Protein AF-A0AAD5F4C4-F1 (afdb_monomer_lite)

Organism: Prunus dulcis (NCBI:txid3755)

Radius of gyration: 18.32 Å; chains: 1; bounding box: 40×28×48 Å

Sequence (90 aa):
MESDSKVLIDNIKGNVCTKAWTILPLLDEIRRLSAGFSYVEWRWIPRGANRAAHVTAEIGLRAVCPQGWANQPPPSLVRVLASDGLPSPP

Structure (mmCIF, N/CA/C/O backbone):
data_AF-A0AAD5F4C4-F1
#
_entry.id   AF-A0AAD5F4C4-F1
#
loop_
_atom_site.group_PDB
_atom_site.id
_atom_site.type_symbol
_atom_site.label_atom_id
_atom_site.label_alt_id
_atom_site.label_comp_id
_atom_site.label_asym_id
_atom_site.label_entity_id
_atom_site.label_seq_id
_atom_site.pdbx_PDB_ins_code
_atom_site.Cartn_x
_atom_site.Cartn_y
_atom_site.Cartn_z
_atom_site.occupancy
_atom_site.B_iso_or_equiv
_atom_site.auth_seq_id
_atom_site.auth_comp_id
_atom_site.auth_asym_id
_atom_site.auth_atom_id
_atom_site.pdbx_PDB_model_num
ATOM 1 N N . MET A 1 1 ? -10.063 -2.724 2.421 1.00 92.00 1 MET A N 1
ATOM 2 C CA . MET A 1 1 ? -8.650 -2.600 2.012 1.00 92.00 1 MET A CA 1
ATOM 3 C C . MET A 1 1 ? -7.784 -3.154 3.124 1.00 92.00 1 MET A C 1
ATOM 5 O O . MET A 1 1 ? -8.009 -2.829 4.288 1.00 92.00 1 MET A O 1
ATOM 9 N N . GLU A 1 2 ? -6.856 -4.035 2.768 1.00 96.12 2 GLU A N 1
ATOM 10 C CA . GLU A 1 2 ? -6.005 -4.759 3.710 1.00 96.12 2 GLU A CA 1
ATOM 11 C C . GLU A 1 2 ? -4.539 -4.371 3.490 1.00 96.12 2 GLU A C 1
ATOM 13 O O . GLU A 1 2 ? -4.114 -4.157 2.355 1.00 96.12 2 GLU A O 1
ATOM 18 N N . SER A 1 3 ? -3.766 -4.246 4.569 1.00 94.94 3 SER A N 1
ATOM 19 C CA . SER A 1 3 ? -2.334 -3.936 4.501 1.00 94.94 3 SER A CA 1
ATOM 20 C C . SER A 1 3 ? -1.587 -4.519 5.697 1.00 94.94 3 SER A C 1
ATOM 22 O O . SER A 1 3 ? -2.120 -4.538 6.805 1.00 94.94 3 SER A O 1
ATOM 24 N N . ASP A 1 4 ? -0.331 -4.935 5.509 1.00 96.31 4 ASP A N 1
ATOM 25 C CA . ASP A 1 4 ? 0.557 -5.309 6.619 1.00 96.31 4 ASP A CA 1
ATOM 26 C C . ASP A 1 4 ? 1.303 -4.116 7.244 1.00 96.31 4 ASP A C 1
ATOM 28 O O . ASP A 1 4 ? 1.978 -4.270 8.266 1.00 96.31 4 ASP A O 1
ATOM 32 N N . SER A 1 5 ? 1.142 -2.902 6.699 1.00 93.06 5 SER A N 1
ATOM 33 C CA . SER A 1 5 ? 1.752 -1.685 7.246 1.00 93.06 5 SER A CA 1
ATOM 34 C C . SER A 1 5 ? 0.904 -1.090 8.368 1.00 93.06 5 SER A C 1
ATOM 36 O O . SER A 1 5 ? -0.099 -0.412 8.136 1.00 93.06 5 SER A O 1
ATOM 38 N N . LYS A 1 6 ? 1.338 -1.307 9.613 1.00 91.19 6 LYS A N 1
ATOM 39 C CA . LYS A 1 6 ? 0.675 -0.738 10.793 1.00 91.19 6 LYS A CA 1
ATOM 40 C C . LYS A 1 6 ? 0.723 0.795 10.791 1.00 91.19 6 LYS A C 1
ATOM 42 O O . LYS A 1 6 ? -0.285 1.431 11.069 1.00 91.19 6 LYS A O 1
ATOM 47 N N . VAL A 1 7 ? 1.853 1.374 10.368 1.00 90.81 7 VAL A N 1
ATOM 48 C CA . VAL A 1 7 ? 2.022 2.831 10.223 1.00 90.81 7 VAL A CA 1
ATOM 49 C C . VAL A 1 7 ? 0.962 3.408 9.286 1.00 90.81 7 VAL A C 1
ATOM 51 O O . VAL A 1 7 ? 0.329 4.401 9.628 1.00 90.81 7 VAL A O 1
ATOM 54 N N . LEU A 1 8 ? 0.728 2.775 8.132 1.00 91.69 8 LEU A N 1
ATOM 55 C CA . LEU A 1 8 ? -0.284 3.231 7.179 1.00 91.69 8 LEU A CA 1
ATOM 56 C C . LEU A 1 8 ? -1.695 3.158 7.779 1.00 91.69 8 LEU A C 1
ATOM 58 O O . LEU A 1 8 ? -2.425 4.145 7.749 1.00 91.69 8 LEU A O 1
ATOM 62 N N . ILE A 1 9 ? -2.071 2.002 8.334 1.00 92.81 9 ILE A N 1
ATOM 63 C CA . ILE A 1 9 ? -3.425 1.773 8.856 1.00 92.81 9 ILE A CA 1
ATOM 64 C C . ILE A 1 9 ? -3.741 2.698 10.037 1.00 92.81 9 ILE A C 1
ATOM 66 O O . ILE A 1 9 ? -4.834 3.266 10.079 1.00 92.81 9 ILE A O 1
ATOM 70 N N . ASP A 1 10 ? -2.798 2.889 10.961 1.00 90.69 10 ASP A N 1
ATOM 71 C CA . ASP A 1 10 ? -2.990 3.755 12.129 1.00 90.69 10 ASP A CA 1
ATOM 72 C C . ASP A 1 10 ? -3.150 5.231 11.701 1.00 90.69 10 ASP A C 1
ATOM 74 O O . ASP A 1 10 ? -4.069 5.911 12.166 1.00 90.69 10 ASP A O 1
ATOM 78 N N . ASN A 1 11 ? -2.354 5.700 10.725 1.00 90.25 11 ASN A N 1
ATOM 79 C CA . ASN A 1 11 ? -2.460 7.065 10.187 1.00 90.25 11 ASN A CA 1
ATOM 80 C C . ASN A 1 11 ? -3.762 7.301 9.397 1.00 90.25 11 ASN A C 1
ATOM 82 O O . ASN A 1 11 ? -4.348 8.381 9.488 1.00 90.25 11 ASN A O 1
ATOM 86 N N . ILE A 1 12 ? -4.257 6.304 8.653 1.00 90.12 12 ILE A N 1
ATOM 87 C CA . ILE A 1 12 ? -5.549 6.402 7.952 1.00 90.12 12 ILE A CA 1
ATOM 88 C C . ILE A 1 12 ? -6.709 6.498 8.949 1.00 90.12 12 ILE A C 1
ATOM 90 O O . ILE A 1 12 ? -7.624 7.295 8.749 1.00 90.12 12 ILE A O 1
ATOM 94 N N . LYS A 1 13 ? -6.669 5.721 10.039 1.00 88.56 13 LYS A N 1
ATOM 95 C CA . LYS A 1 13 ? -7.722 5.704 11.069 1.00 88.56 13 LYS A CA 1
ATOM 96 C C . LYS A 1 13 ? -7.706 6.920 12.001 1.00 88.56 13 LYS A C 1
ATOM 98 O O . LYS A 1 13 ? -8.530 6.990 12.906 1.00 88.56 13 LYS A O 1
ATOM 103 N N . GLY A 1 14 ? -6.781 7.861 11.803 1.00 78.94 14 GLY A N 1
ATOM 104 C CA . GLY A 1 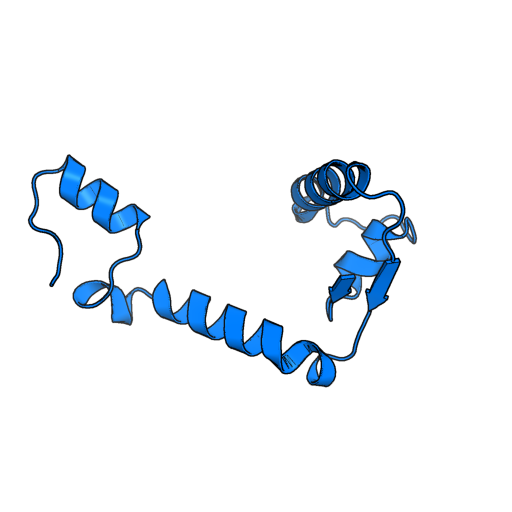14 ? -6.640 9.047 12.651 1.00 78.94 14 GLY A CA 1
ATOM 105 C C . GLY A 1 14 ? -6.078 8.741 14.042 1.00 78.94 14 GLY A C 1
ATOM 106 O O . GLY A 1 14 ? -6.111 9.606 14.916 1.00 78.94 14 GLY A O 1
ATOM 107 N N . ASN A 1 15 ? -5.553 7.529 14.258 1.00 65.12 15 ASN A N 1
ATOM 108 C CA . ASN A 1 15 ? -4.989 7.121 15.534 1.00 65.12 15 ASN A CA 1
ATOM 109 C C . ASN A 1 15 ? -3.491 7.487 15.549 1.00 65.12 15 ASN A C 1
ATOM 111 O O . ASN A 1 15 ? -2.632 6.696 15.172 1.00 65.12 15 ASN A O 1
ATOM 115 N N . VAL A 1 16 ? -3.221 8.702 16.043 1.00 61.88 16 VAL A N 1
ATOM 116 C CA . VAL A 1 16 ? -1.938 9.240 16.547 1.00 61.88 16 VAL A CA 1
ATOM 117 C C . VAL A 1 16 ? -1.054 10.091 15.601 1.00 61.88 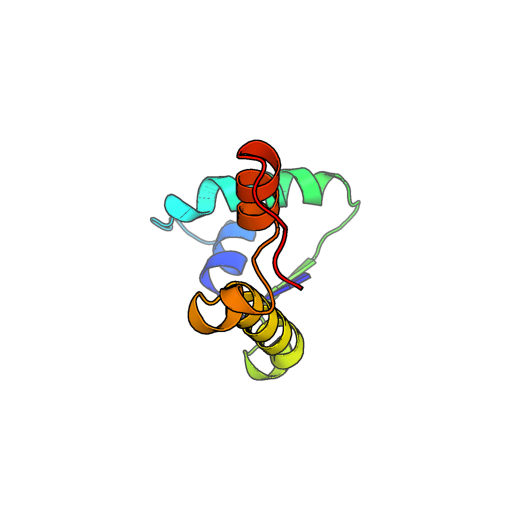16 VAL A C 1
ATOM 119 O O . VAL A 1 16 ? -0.758 9.762 14.454 1.00 61.88 16 VAL A O 1
ATOM 122 N N . CYS A 1 17 ? -0.586 11.191 16.214 1.00 57.88 17 CYS A N 1
ATOM 123 C CA . CYS A 1 17 ? 0.425 12.221 15.917 1.00 57.88 17 CYS A CA 1
ATOM 124 C C . CYS A 1 17 ? 1.769 11.788 15.279 1.00 57.88 17 CYS A C 1
ATOM 126 O O . CYS A 1 17 ? 2.841 12.201 15.734 1.00 57.88 17 CYS A O 1
ATOM 128 N N . THR A 1 18 ? 1.779 10.957 14.242 1.00 58.28 18 THR A N 1
ATOM 129 C CA . THR A 1 18 ? 3.038 10.370 13.764 1.00 58.28 18 THR A CA 1
ATOM 130 C C . THR A 1 18 ? 3.799 11.278 12.793 1.00 58.28 18 THR A C 1
ATOM 132 O O . THR A 1 18 ? 3.259 11.771 11.810 1.00 58.28 18 THR A O 1
ATOM 135 N N . LYS A 1 19 ? 5.106 11.431 13.043 1.00 59.84 19 LYS A N 1
ATOM 136 C CA . LYS A 1 19 ? 6.131 12.177 12.282 1.00 59.84 19 LYS A CA 1
ATOM 137 C C . LYS A 1 19 ? 6.363 11.676 10.839 1.00 59.84 19 LYS A C 1
ATOM 139 O O . LYS A 1 19 ? 7.427 11.906 10.273 1.00 59.84 19 LYS A O 1
ATOM 144 N N . ALA A 1 20 ? 5.406 10.970 10.245 1.00 72.56 20 ALA A N 1
ATOM 145 C CA . ALA A 1 20 ? 5.501 10.369 8.922 1.00 72.56 20 ALA A CA 1
ATOM 146 C C . ALA A 1 20 ? 5.076 11.370 7.833 1.00 72.56 20 ALA A C 1
ATOM 148 O O . ALA A 1 20 ? 4.248 11.078 6.975 1.00 72.56 20 ALA A O 1
ATOM 149 N N . TRP A 1 21 ? 5.651 12.575 7.865 1.00 83.31 21 TRP A N 1
ATOM 150 C CA . TRP A 1 21 ? 5.393 13.612 6.860 1.00 83.31 21 TRP A CA 1
ATOM 151 C C . TRP A 1 21 ? 5.701 13.124 5.436 1.00 83.31 21 TRP A C 1
ATOM 153 O O . TRP A 1 21 ? 5.057 13.542 4.479 1.00 83.31 21 TRP A O 1
ATOM 163 N N . THR A 1 22 ? 6.628 12.170 5.313 1.00 88.81 22 THR A N 1
ATOM 164 C CA . THR A 1 22 ? 7.010 11.517 4.057 1.00 88.81 22 THR A CA 1
ATOM 165 C C . THR A 1 22 ? 5.859 10.792 3.365 1.00 88.81 22 THR A C 1
ATOM 167 O O . THR A 1 22 ? 5.895 10.650 2.146 1.00 88.81 22 THR A O 1
ATOM 170 N N . ILE A 1 23 ? 4.838 10.343 4.103 1.00 88.75 23 ILE A N 1
ATOM 171 C CA . ILE A 1 23 ? 3.686 9.629 3.531 1.00 88.75 23 ILE A CA 1
ATOM 172 C C . ILE A 1 23 ? 2.421 10.488 3.456 1.00 88.75 23 ILE A C 1
ATOM 174 O O . ILE A 1 23 ? 1.404 9.997 2.975 1.00 88.75 23 ILE A O 1
ATOM 178 N N . LEU A 1 24 ? 2.456 11.755 3.889 1.00 88.44 24 LEU A N 1
ATOM 179 C CA . LEU A 1 24 ? 1.285 12.641 3.837 1.00 88.44 24 LEU A CA 1
ATOM 180 C C . LEU A 1 24 ? 0.685 12.766 2.427 1.00 88.44 24 LEU A C 1
ATOM 182 O O . LEU A 1 24 ? -0.524 12.573 2.313 1.00 88.44 24 LEU A O 1
ATOM 186 N N . PRO A 1 25 ? 1.477 12.961 1.348 1.00 91.88 25 PRO A N 1
ATOM 187 C CA . PRO A 1 25 ? 0.907 13.034 0.002 1.00 91.88 25 PRO A CA 1
ATOM 188 C C . PRO A 1 25 ? 0.156 11.756 -0.395 1.00 91.88 25 PRO A C 1
ATOM 190 O O . PRO A 1 25 ? -0.877 11.816 -1.056 1.00 91.88 25 PRO A O 1
ATOM 193 N N . LEU A 1 26 ? 0.644 10.591 0.047 1.00 92.44 26 LEU A N 1
ATOM 194 C CA . LEU A 1 26 ? -0.020 9.310 -0.194 1.00 92.44 26 LEU A CA 1
ATOM 195 C C . LEU A 1 26 ? -1.317 9.189 0.611 1.00 92.44 26 LEU A C 1
ATOM 197 O O . LEU A 1 26 ? -2.308 8.683 0.095 1.00 92.44 26 LEU A O 1
ATOM 201 N N . LEU A 1 27 ? -1.332 9.652 1.864 1.00 91.12 27 LEU A N 1
ATOM 202 C CA . LEU A 1 27 ? -2.531 9.639 2.705 1.00 91.12 27 LEU A CA 1
ATOM 203 C C . LEU A 1 27 ? -3.637 10.528 2.129 1.00 91.12 27 LEU A C 1
ATOM 205 O O . LEU A 1 27 ? -4.798 10.120 2.129 1.00 91.12 27 LEU A O 1
ATOM 209 N N . ASP A 1 28 ? -3.288 11.708 1.622 1.00 91.50 28 ASP A N 1
ATOM 210 C CA . ASP A 1 28 ? -4.255 12.621 1.012 1.00 91.50 28 ASP A CA 1
ATOM 211 C C . ASP A 1 28 ? -4.838 12.044 -0.278 1.00 91.50 28 ASP A C 1
ATOM 213 O O . ASP A 1 28 ? -6.053 12.089 -0.477 1.00 91.50 28 ASP A O 1
ATOM 217 N N . GLU A 1 29 ? -4.012 11.402 -1.104 1.00 95.50 29 GLU A N 1
ATOM 218 C CA . GLU A 1 29 ? -4.485 10.720 -2.309 1.00 95.50 29 GLU A CA 1
ATOM 219 C C . GLU A 1 29 ? -5.393 9.526 -1.979 1.00 95.50 29 GLU A C 1
ATOM 221 O O . GLU A 1 29 ? -6.456 9.364 -2.579 1.00 95.50 29 GLU A O 1
ATOM 226 N N . ILE A 1 30 ? -5.035 8.723 -0.970 1.00 94.06 30 ILE A N 1
ATOM 227 C CA . ILE A 1 30 ? -5.883 7.627 -0.483 1.00 94.06 30 ILE A CA 1
ATOM 228 C C . ILE A 1 30 ? -7.237 8.165 -0.012 1.00 94.06 30 ILE A C 1
ATOM 230 O O . ILE A 1 30 ? -8.273 7.604 -0.371 1.00 94.06 30 ILE A O 1
ATOM 234 N N . ARG A 1 31 ? -7.253 9.262 0.756 1.00 92.25 31 ARG A N 1
ATOM 235 C CA . ARG A 1 31 ? -8.492 9.906 1.222 1.00 92.25 31 ARG A CA 1
ATOM 236 C C . ARG A 1 31 ? -9.330 10.405 0.050 1.00 92.25 31 ARG A C 1
ATOM 238 O O . ARG A 1 31 ? -10.521 10.097 -0.011 1.00 92.25 31 ARG A O 1
ATOM 245 N N . ARG A 1 32 ? -8.710 11.101 -0.906 1.00 95.44 32 ARG A N 1
ATOM 246 C CA . ARG A 1 32 ? -9.364 11.607 -2.117 1.00 95.44 32 ARG A CA 1
ATOM 247 C C . ARG A 1 32 ? -10.021 10.483 -2.918 1.00 95.44 32 ARG A C 1
ATOM 249 O O . ARG A 1 32 ? -11.176 10.613 -3.306 1.00 95.44 32 ARG A O 1
ATOM 256 N N . LEU A 1 33 ? -9.314 9.374 -3.131 1.00 95.81 33 LEU A N 1
ATOM 257 C CA . LEU A 1 33 ? -9.849 8.201 -3.826 1.00 95.81 33 LEU A CA 1
ATOM 258 C C . LEU A 1 33 ? -10.945 7.502 -3.010 1.00 95.81 33 LEU A C 1
ATOM 260 O O . LEU A 1 33 ? -11.954 7.080 -3.570 1.00 95.81 3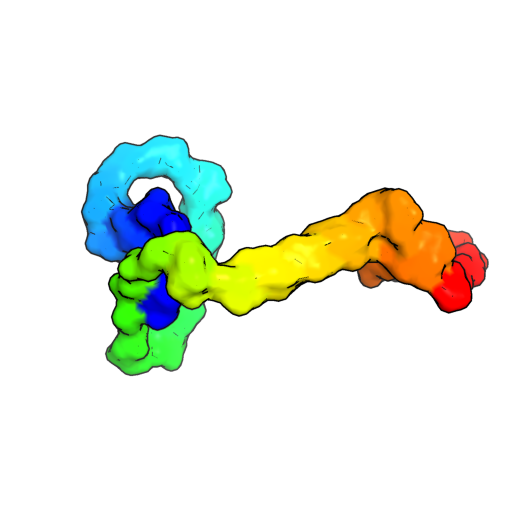3 LEU A O 1
ATOM 264 N N . SER A 1 34 ? -10.782 7.413 -1.687 1.00 94.50 34 SER A N 1
ATOM 265 C CA . SER A 1 34 ? -11.765 6.777 -0.803 1.00 94.50 34 SER A CA 1
ATOM 266 C C . SER A 1 34 ? -13.109 7.507 -0.771 1.00 94.50 34 SER A C 1
ATOM 268 O O . SER A 1 34 ? -14.138 6.856 -0.627 1.00 94.50 34 SER A O 1
ATOM 270 N N . ALA A 1 35 ? -13.116 8.828 -0.990 1.00 93.88 35 ALA A N 1
ATOM 271 C CA . ALA A 1 35 ? -14.338 9.626 -1.087 1.00 93.88 35 ALA A CA 1
ATOM 272 C C . ALA A 1 35 ? -15.234 9.223 -2.276 1.00 93.88 35 ALA A C 1
ATOM 274 O O . ALA A 1 35 ? -16.416 9.553 -2.290 1.00 93.88 35 ALA A O 1
ATOM 275 N N . GLY A 1 36 ? -14.692 8.490 -3.258 1.00 96.44 36 GLY A N 1
ATOM 276 C CA . GLY A 1 36 ? -15.462 7.908 -4.361 1.00 96.44 36 GLY A CA 1
ATOM 277 C C . GLY A 1 36 ? -16.272 6.661 -3.987 1.00 96.44 36 GLY A C 1
ATOM 278 O O . GLY A 1 36 ? -17.047 6.178 -4.809 1.00 96.44 36 GLY A O 1
ATOM 279 N N . PHE A 1 37 ? -16.115 6.128 -2.773 1.00 95.75 37 PHE A N 1
ATOM 280 C CA . PHE A 1 37 ? -16.819 4.938 -2.299 1.00 95.75 37 PHE A CA 1
ATOM 281 C C . PHE A 1 37 ? -17.769 5.300 -1.156 1.00 95.75 37 PHE A C 1
ATOM 283 O O . PHE A 1 37 ? -17.410 6.051 -0.254 1.00 95.75 37 PHE A O 1
ATOM 290 N N . SER A 1 38 ? -18.968 4.709 -1.142 1.00 96.31 38 SER A N 1
ATOM 291 C CA . SER A 1 38 ? -19.942 4.925 -0.059 1.00 96.31 38 SER A CA 1
ATOM 292 C C . SER A 1 38 ? -19.439 4.434 1.302 1.00 96.31 38 SER A C 1
ATOM 294 O O . SER A 1 38 ? -19.851 4.949 2.338 1.00 96.31 38 SER A O 1
ATOM 296 N N . TYR A 1 39 ? -18.563 3.427 1.307 1.00 94.44 39 TYR A N 1
ATOM 297 C CA . TYR A 1 39 ? -17.951 2.880 2.509 1.00 94.44 39 TYR A CA 1
ATOM 298 C C . TYR A 1 39 ? -16.600 2.240 2.180 1.00 94.44 39 TYR A C 1
ATOM 300 O O . TYR A 1 39 ? -16.478 1.504 1.200 1.00 94.44 39 TYR A O 1
ATOM 308 N N . VAL A 1 40 ? -15.598 2.487 3.027 1.00 94.44 40 VAL A N 1
ATOM 309 C CA . VAL A 1 40 ? -14.282 1.846 2.941 1.00 94.44 40 VAL A CA 1
ATOM 310 C C . VAL A 1 40 ? -13.852 1.382 4.322 1.00 94.44 40 VAL A C 1
ATOM 312 O O . VAL A 1 40 ? -13.755 2.170 5.260 1.00 94.44 40 VAL A O 1
ATOM 315 N N . GLU A 1 41 ? -13.535 0.096 4.429 1.00 94.94 41 GLU 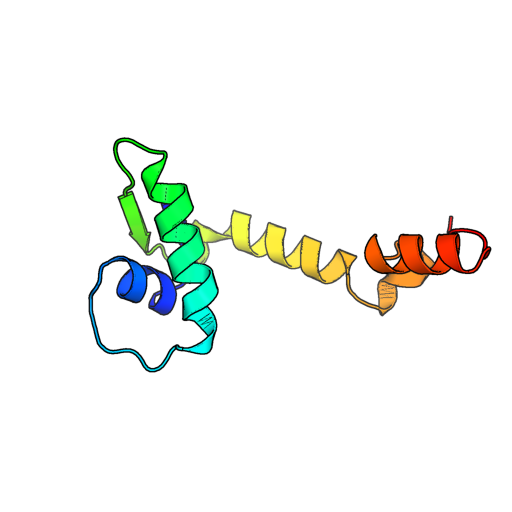A N 1
ATOM 316 C CA . GLU A 1 41 ? -12.958 -0.480 5.636 1.00 94.94 41 GLU A CA 1
ATOM 317 C C . GLU A 1 41 ? -11.442 -0.655 5.489 1.00 94.94 41 GLU A C 1
ATOM 319 O O . GLU A 1 41 ? -10.961 -1.185 4.484 1.00 94.94 41 GLU A O 1
ATOM 324 N N . TRP A 1 42 ? -10.691 -0.259 6.517 1.00 94.62 42 TRP A N 1
ATOM 325 C CA . TRP A 1 42 ? -9.234 -0.387 6.578 1.00 94.62 42 TRP A CA 1
ATOM 326 C C . TRP A 1 42 ? -8.844 -1.437 7.618 1.00 94.62 42 TRP A C 1
ATOM 328 O O . TRP A 1 42 ? -9.107 -1.268 8.816 1.00 94.62 42 TRP A O 1
ATOM 338 N N . ARG A 1 43 ? -8.195 -2.520 7.186 1.00 95.75 43 ARG A N 1
ATOM 339 C CA . ARG A 1 43 ? -7.768 -3.617 8.062 1.00 95.75 43 ARG A CA 1
ATOM 340 C C . ARG A 1 43 ? -6.261 -3.801 8.004 1.00 95.75 43 ARG A C 1
ATOM 342 O O . ARG A 1 43 ? -5.674 -3.906 6.930 1.00 95.75 43 ARG A O 1
ATOM 349 N N . TRP A 1 44 ? -5.646 -3.862 9.179 1.00 96.62 44 TRP A N 1
ATOM 350 C CA . TRP A 1 44 ? -4.288 -4.370 9.290 1.00 96.62 44 TRP A CA 1
ATOM 351 C C . TRP A 1 44 ? -4.336 -5.897 9.280 1.00 96.62 44 TRP A C 1
ATOM 353 O O . TRP A 1 44 ? -5.152 -6.481 9.995 1.00 96.62 44 TRP A O 1
ATOM 363 N N . ILE A 1 45 ? -3.465 -6.525 8.495 1.00 97.31 45 ILE A N 1
ATOM 364 C CA . ILE A 1 45 ? -3.336 -7.982 8.428 1.00 97.31 45 ILE A CA 1
ATOM 365 C C . ILE A 1 45 ? -1.877 -8.407 8.646 1.00 97.31 45 ILE A C 1
ATOM 367 O O . ILE A 1 45 ? -0.960 -7.665 8.293 1.00 97.31 45 ILE A O 1
ATOM 371 N N . PRO A 1 46 ? -1.612 -9.603 9.200 1.00 97.06 46 PRO A N 1
ATOM 372 C CA . PRO A 1 46 ? -0.253 -10.120 9.293 1.00 97.06 46 PRO A CA 1
ATOM 373 C C . PRO A 1 46 ? 0.390 -10.280 7.910 1.00 97.06 46 PRO A C 1
ATOM 375 O O . PRO A 1 46 ? -0.275 -10.640 6.939 1.00 97.06 46 PRO A O 1
ATOM 378 N N . ARG A 1 47 ? 1.716 -10.123 7.828 1.00 93.69 47 ARG A N 1
ATOM 379 C CA . ARG A 1 47 ? 2.479 -10.263 6.572 1.00 93.69 47 ARG A CA 1
ATOM 380 C C . ARG A 1 47 ? 2.217 -11.575 5.828 1.00 93.69 47 ARG A C 1
ATOM 382 O O . ARG A 1 47 ? 2.159 -11.573 4.605 1.00 93.69 47 ARG A O 1
ATOM 389 N N . GLY A 1 48 ? 2.033 -12.678 6.557 1.00 96.06 48 GLY A N 1
ATOM 390 C CA . GLY A 1 48 ? 1.702 -13.975 5.959 1.00 96.06 48 GLY A CA 1
ATOM 391 C C . GLY A 1 48 ? 0.377 -13.961 5.189 1.00 96.06 48 GLY A C 1
ATOM 392 O O . GLY A 1 48 ? 0.291 -14.560 4.121 1.00 96.06 48 GLY A O 1
ATOM 393 N N . ALA A 1 49 ? -0.622 -13.218 5.677 1.00 96.56 49 ALA A N 1
ATOM 394 C CA . ALA A 1 49 ? -1.890 -13.022 4.979 1.00 96.56 49 ALA A CA 1
ATOM 395 C C . ALA A 1 49 ? -1.744 -12.062 3.783 1.00 96.56 49 ALA A C 1
ATOM 397 O O . ALA A 1 49 ? -2.400 -12.251 2.766 1.00 96.56 49 ALA A O 1
ATOM 398 N N . ASN A 1 50 ? -0.816 -11.096 3.847 1.00 96.38 50 ASN A N 1
ATOM 399 C CA . ASN A 1 50 ? -0.522 -10.166 2.747 1.00 96.38 50 ASN A CA 1
ATOM 400 C C . ASN A 1 50 ? 0.496 -10.709 1.716 1.00 96.38 50 ASN A C 1
ATOM 402 O O . ASN A 1 50 ? 1.107 -9.946 0.960 1.00 96.38 50 ASN A O 1
ATOM 406 N N . ARG A 1 51 ? 0.728 -12.031 1.682 1.00 96.12 51 ARG A N 1
ATOM 407 C CA . ARG A 1 51 ? 1.791 -12.649 0.869 1.00 96.12 51 ARG A CA 1
ATOM 408 C C . ARG A 1 51 ? 1.635 -12.373 -0.625 1.00 96.12 51 ARG A C 1
ATOM 410 O O . ARG A 1 51 ? 2.635 -12.135 -1.294 1.00 96.12 51 ARG A O 1
ATOM 417 N N . ALA A 1 52 ? 0.408 -12.381 -1.142 1.00 96.56 52 ALA A N 1
ATOM 418 C CA . ALA A 1 52 ? 0.155 -12.126 -2.559 1.00 96.56 52 ALA A CA 1
ATOM 419 C C . ALA A 1 52 ? 0.616 -10.719 -2.981 1.00 96.56 52 ALA A C 1
ATOM 421 O O . ALA A 1 52 ? 1.334 -10.574 -3.972 1.00 96.56 52 ALA A O 1
ATOM 422 N N . ALA A 1 53 ? 0.282 -9.691 -2.192 1.00 95.19 53 ALA A N 1
ATOM 4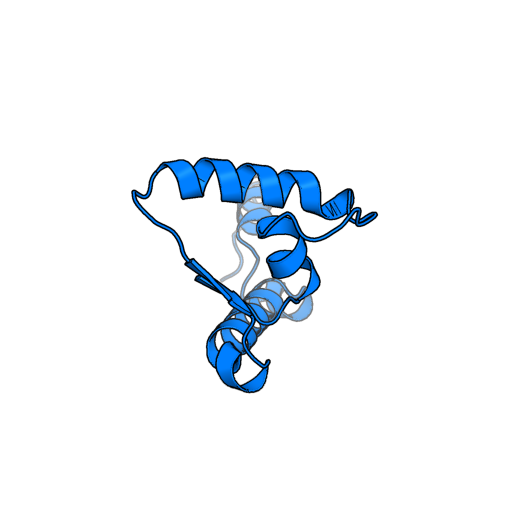23 C CA . ALA A 1 53 ? 0.734 -8.325 -2.444 1.00 95.19 53 ALA A CA 1
ATOM 424 C C . ALA A 1 53 ? 2.258 -8.199 -2.309 1.00 95.19 53 ALA A C 1
ATOM 426 O O . ALA A 1 53 ? 2.893 -7.542 -3.130 1.00 95.19 53 ALA A O 1
ATOM 427 N N . HIS A 1 54 ? 2.854 -8.876 -1.320 1.00 95.62 54 HIS A N 1
ATOM 428 C CA . HIS A 1 54 ? 4.304 -8.884 -1.130 1.00 95.62 54 HIS A CA 1
ATOM 429 C C . HIS A 1 54 ? 5.048 -9.458 -2.344 1.00 95.62 54 HIS A C 1
ATOM 431 O O . HIS A 1 54 ? 5.944 -8.803 -2.869 1.00 95.62 54 HIS A O 1
ATOM 437 N N . VAL A 1 55 ? 4.637 -10.634 -2.833 1.00 95.56 55 VAL A N 1
ATOM 438 C CA . VAL A 1 55 ? 5.238 -11.269 -4.020 1.00 95.56 55 VAL A CA 1
ATOM 439 C C . VAL A 1 55 ? 5.040 -10.403 -5.265 1.00 95.56 55 VAL A C 1
ATOM 441 O O . VAL A 1 55 ? 5.962 -10.242 -6.057 1.00 95.56 55 VAL A O 1
ATOM 444 N N . THR A 1 56 ? 3.864 -9.793 -5.425 1.00 94.25 56 THR A N 1
ATOM 445 C CA . THR A 1 56 ? 3.588 -8.902 -6.564 1.00 94.25 56 THR A CA 1
ATOM 446 C C . THR A 1 56 ? 4.503 -7.674 -6.549 1.00 94.25 56 THR A C 1
ATOM 448 O O . THR A 1 56 ? 5.098 -7.333 -7.570 1.00 94.25 56 THR A O 1
ATOM 451 N N . ALA A 1 57 ? 4.670 -7.035 -5.387 1.00 92.31 57 ALA A N 1
ATOM 452 C CA . ALA A 1 57 ? 5.592 -5.915 -5.226 1.00 92.31 57 ALA A CA 1
ATOM 453 C C . ALA A 1 57 ? 7.046 -6.336 -5.493 1.00 92.31 57 ALA A C 1
ATOM 455 O O . ALA A 1 57 ? 7.788 -5.606 -6.145 1.00 92.31 57 ALA A O 1
ATOM 456 N N . GLU A 1 58 ? 7.442 -7.527 -5.044 1.00 91.25 58 GLU A N 1
ATOM 457 C CA . GLU A 1 58 ? 8.773 -8.078 -5.290 1.00 91.25 58 GLU A CA 1
ATOM 458 C C . GLU A 1 58 ? 9.039 -8.304 -6.787 1.00 91.25 58 GLU A C 1
ATOM 460 O O . GLU A 1 58 ? 10.103 -7.936 -7.282 1.00 91.25 58 GLU A O 1
ATOM 465 N N . ILE 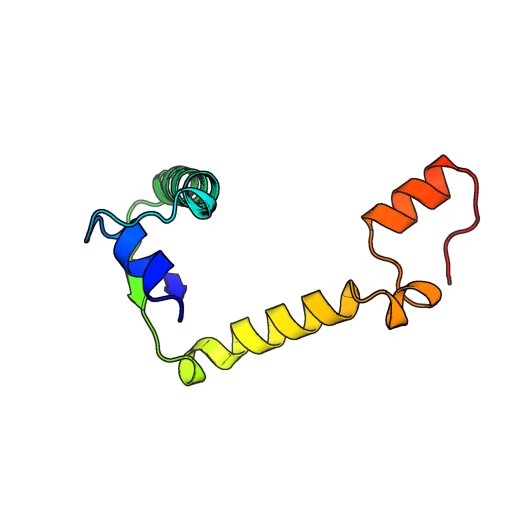A 1 59 ? 8.067 -8.845 -7.530 1.00 89.50 59 ILE A N 1
ATOM 466 C CA . ILE A 1 59 ? 8.155 -8.992 -8.992 1.00 89.50 59 ILE A CA 1
ATOM 467 C C . ILE A 1 59 ? 8.321 -7.621 -9.655 1.00 89.50 59 ILE A C 1
ATOM 469 O O . ILE A 1 59 ? 9.209 -7.451 -10.489 1.00 89.50 59 ILE A O 1
ATOM 473 N N . GLY A 1 60 ? 7.516 -6.633 -9.255 1.00 85.94 60 GLY A N 1
ATOM 474 C CA . GLY A 1 60 ? 7.614 -5.269 -9.776 1.00 85.94 60 GLY A CA 1
ATOM 475 C C . GLY A 1 60 ? 8.984 -4.635 -9.518 1.00 85.94 60 GLY A C 1
ATOM 476 O O . GLY A 1 60 ? 9.574 -4.057 -10.427 1.00 85.94 60 GLY A O 1
ATOM 477 N N . LEU A 1 61 ? 9.533 -4.807 -8.311 1.00 85.75 61 LEU A N 1
ATOM 478 C CA . LEU A 1 61 ? 10.878 -4.340 -7.962 1.00 85.75 61 LEU A CA 1
ATOM 479 C C . LEU A 1 61 ? 11.961 -5.015 -8.811 1.00 85.75 61 LEU A C 1
ATOM 481 O O . LEU A 1 61 ? 12.889 -4.344 -9.258 1.00 85.75 61 LEU A O 1
ATOM 485 N N . ARG A 1 62 ? 11.839 -6.322 -9.075 1.00 82.25 62 ARG A N 1
ATOM 486 C CA . ARG A 1 62 ? 12.770 -7.039 -9.959 1.00 82.25 62 ARG A CA 1
ATOM 487 C C . ARG A 1 62 ? 12.681 -6.557 -11.406 1.00 82.25 62 ARG A C 1
ATOM 489 O O . ARG A 1 62 ? 13.719 -6.432 -12.046 1.00 82.25 62 ARG A O 1
ATOM 496 N N . ALA A 1 63 ? 11.484 -6.248 -11.905 1.00 75.75 63 ALA A N 1
ATOM 497 C CA . ALA A 1 63 ? 11.293 -5.737 -13.264 1.00 75.75 63 ALA A CA 1
ATOM 498 C C . ALA A 1 63 ? 11.971 -4.373 -13.487 1.00 75.75 63 ALA A C 1
ATOM 500 O O . ALA A 1 63 ? 12.404 -4.068 -14.591 1.00 75.75 63 ALA A O 1
ATOM 501 N N . VAL A 1 64 ? 12.109 -3.561 -12.435 1.00 74.44 64 VAL A N 1
ATOM 502 C CA . VAL A 1 64 ? 12.812 -2.268 -12.489 1.00 74.44 64 VAL A CA 1
ATOM 503 C C . VAL A 1 64 ? 14.238 -2.337 -11.938 1.00 74.44 64 VAL A C 1
ATOM 505 O O . VAL A 1 64 ? 14.880 -1.303 -11.768 1.00 74.44 64 VAL A O 1
ATOM 508 N N . CYS A 1 65 ? 14.774 -3.534 -11.711 1.00 77.50 65 CYS A N 1
ATOM 509 C CA . CYS A 1 65 ? 16.129 -3.743 -11.211 1.00 77.50 65 CYS A CA 1
ATOM 510 C C . CYS A 1 65 ? 17.160 -3.567 -12.348 1.00 77.50 65 CYS A C 1
ATOM 512 O O . CYS A 1 65 ? 17.020 -4.246 -13.370 1.00 77.50 65 CYS A O 1
ATOM 514 N N . PRO A 1 66 ? 18.200 -2.714 -12.207 1.00 72.88 66 PRO A N 1
ATOM 515 C CA . PRO A 1 66 ? 19.145 -2.394 -13.288 1.00 72.88 66 PRO A CA 1
ATOM 516 C C . PRO A 1 66 ? 19.794 -3.611 -13.955 1.00 72.88 66 PRO A C 1
ATOM 518 O O . PRO A 1 66 ? 20.057 -3.605 -15.153 1.00 72.88 66 PRO A O 1
ATOM 521 N N . GLN A 1 67 ? 20.003 -4.682 -13.189 1.00 74.31 67 GLN A N 1
ATOM 522 C CA . GLN A 1 67 ? 20.570 -5.950 -13.644 1.00 74.31 67 GLN A CA 1
ATOM 523 C C . GLN A 1 67 ? 19.738 -6.606 -14.762 1.00 74.31 67 GLN A C 1
ATOM 525 O O . GLN A 1 67 ? 20.283 -7.379 -15.544 1.00 74.31 67 GLN A O 1
ATOM 530 N N . GLY A 1 68 ? 18.437 -6.307 -14.848 1.00 68.88 68 GLY A N 1
ATOM 531 C CA . GLY A 1 68 ? 17.531 -6.824 -15.876 1.00 68.88 68 GLY A CA 1
ATOM 532 C C . GLY A 1 68 ? 17.277 -5.872 -17.047 1.00 68.88 68 GLY A C 1
ATOM 533 O O . GLY A 1 68 ? 16.685 -6.295 -18.037 1.00 68.88 68 GLY A O 1
ATOM 534 N N . TRP A 1 69 ? 17.726 -4.613 -16.983 1.00 78.56 69 TRP A N 1
ATOM 535 C CA . TRP A 1 69 ? 17.316 -3.571 -17.939 1.00 78.56 69 TRP A CA 1
ATOM 536 C C . TRP A 1 69 ? 17.826 -3.783 -19.361 1.00 78.56 69 TRP A C 1
ATOM 538 O O . TRP A 1 69 ? 17.215 -3.280 -20.297 1.00 78.56 69 TRP A O 1
ATOM 548 N N . ALA A 1 70 ? 18.918 -4.531 -19.533 1.00 73.00 70 ALA A N 1
ATOM 549 C CA . ALA A 1 70 ? 19.415 -4.886 -20.859 1.00 73.00 70 ALA A CA 1
ATOM 550 C C . ALA A 1 70 ? 18.398 -5.722 -21.656 1.00 73.00 70 ALA A C 1
ATOM 552 O O . ALA A 1 70 ? 18.340 -5.592 -22.873 1.00 73.00 70 ALA A O 1
ATOM 553 N N . ASN A 1 71 ? 17.596 -6.544 -20.965 1.00 75.69 71 ASN A N 1
ATOM 554 C CA . ASN A 1 71 ? 16.597 -7.424 -21.581 1.00 75.69 71 ASN A CA 1
ATOM 555 C C . ASN A 1 71 ? 15.163 -6.925 -21.365 1.00 75.69 71 ASN A C 1
ATOM 557 O O . ASN A 1 71 ? 14.299 -7.179 -22.187 1.00 75.69 71 ASN A O 1
ATOM 561 N N . GLN A 1 72 ? 14.880 -6.261 -20.240 1.00 74.50 72 GLN A N 1
ATOM 562 C CA . GLN A 1 72 ? 13.569 -5.688 -19.922 1.00 74.50 72 GLN A CA 1
ATOM 563 C C . GLN A 1 72 ? 13.750 -4.300 -19.294 1.00 74.50 72 GLN A C 1
ATOM 565 O O . GLN A 1 72 ? 13.737 -4.160 -18.068 1.00 74.50 72 GLN A O 1
ATOM 570 N N . PRO A 1 73 ? 13.981 -3.261 -20.114 1.00 76.75 73 PRO A N 1
ATOM 571 C CA . PRO A 1 73 ? 14.123 -1.895 -19.626 1.00 76.75 73 PRO A CA 1
ATOM 572 C C . PRO A 1 73 ? 12.802 -1.384 -19.026 1.00 76.75 73 PRO A C 1
ATOM 574 O O . PRO A 1 73 ? 11.719 -1.697 -19.531 1.00 76.75 73 PRO A O 1
ATOM 577 N N . PRO A 1 74 ? 12.848 -0.540 -17.982 1.00 81.00 74 PRO A N 1
ATOM 578 C CA . PRO A 1 74 ? 11.645 0.073 -17.446 1.00 81.00 74 PRO A CA 1
ATOM 579 C C . PRO A 1 74 ? 11.035 1.034 -18.481 1.00 81.00 74 PRO A C 1
ATOM 581 O O . PRO A 1 74 ? 11.771 1.666 -19.248 1.00 81.00 74 PRO A O 1
ATOM 584 N N . PRO A 1 75 ? 9.706 1.245 -18.469 1.00 79.75 75 PRO A N 1
ATOM 585 C CA . PRO A 1 75 ? 9.028 2.095 -19.453 1.00 79.75 75 PRO A CA 1
ATOM 586 C C . PRO A 1 75 ? 9.576 3.527 -19.533 1.00 79.75 75 PRO A C 1
ATOM 588 O O . PRO A 1 75 ? 9.580 4.143 -20.597 1.00 79.75 75 PRO A O 1
ATOM 591 N N . SER A 1 76 ? 10.066 4.064 -18.412 1.00 82.94 76 SER A N 1
ATOM 592 C CA . SER A 1 76 ? 10.713 5.377 -18.369 1.00 82.94 76 SER A CA 1
ATOM 593 C C . SER A 1 76 ? 11.998 5.424 -19.195 1.00 82.94 76 SER A C 1
ATOM 595 O O . SER A 1 76 ? 12.214 6.416 -19.886 1.00 82.94 76 SER A O 1
ATOM 597 N N . LEU A 1 77 ? 12.816 4.367 -19.162 1.00 80.62 77 LEU A N 1
ATOM 598 C CA . LEU A 1 77 ? 14.051 4.274 -19.938 1.00 80.62 77 LEU A CA 1
ATOM 599 C C . LEU A 1 77 ? 13.756 4.067 -21.423 1.00 80.62 77 LEU A C 1
ATOM 601 O O . LEU A 1 77 ? 14.357 4.744 -22.247 1.00 80.62 77 LEU A O 1
ATOM 605 N N . VAL A 1 78 ? 12.789 3.208 -21.764 1.00 83.88 78 VAL A N 1
ATOM 606 C CA . VAL A 1 78 ? 12.341 3.026 -23.158 1.00 83.88 78 VAL A CA 1
ATOM 607 C C . VAL A 1 78 ? 11.910 4.359 -23.763 1.00 83.88 78 VAL A C 1
ATOM 609 O O . VAL A 1 78 ? 12.304 4.695 -24.875 1.00 83.88 78 VAL A O 1
ATOM 612 N N . ARG A 1 79 ? 11.150 5.160 -23.007 1.00 83.88 79 ARG A N 1
ATOM 613 C CA . ARG A 1 79 ? 10.719 6.491 -23.446 1.00 83.88 79 ARG A CA 1
ATOM 614 C C . ARG A 1 79 ? 11.894 7.443 -23.686 1.00 83.88 79 ARG A C 1
ATOM 616 O O . ARG A 1 79 ? 11.846 8.208 -24.645 1.00 83.88 79 ARG A O 1
ATOM 623 N N . VAL A 1 80 ? 12.923 7.414 -22.836 1.00 86.44 80 VAL A N 1
ATOM 624 C CA . VAL A 1 80 ? 14.143 8.222 -23.022 1.00 86.44 80 VAL A CA 1
ATOM 625 C C . VAL A 1 80 ? 14.901 7.767 -24.269 1.00 86.44 80 VAL A C 1
ATOM 627 O O . VAL A 1 80 ? 15.126 8.585 -25.149 1.00 86.44 80 VAL A O 1
ATOM 630 N N . LEU A 1 81 ? 15.171 6.465 -24.416 1.00 84.06 81 LEU A N 1
ATOM 631 C CA . LEU A 1 81 ? 15.853 5.907 -25.591 1.00 84.06 81 LEU A CA 1
ATOM 632 C C . LEU A 1 81 ? 15.125 6.248 -26.898 1.00 84.06 81 LEU A C 1
ATOM 634 O O . LEU A 1 81 ? 15.757 6.659 -27.866 1.00 84.06 81 LEU A O 1
ATOM 638 N N . ALA A 1 82 ? 13.793 6.144 -26.908 1.00 84.25 82 ALA A N 1
ATOM 639 C CA . ALA A 1 82 ? 12.975 6.528 -28.054 1.00 84.25 82 ALA A CA 1
ATOM 640 C C . ALA A 1 82 ? 13.060 8.032 -28.365 1.00 84.25 82 ALA A C 1
ATOM 642 O O . ALA A 1 82 ? 13.058 8.416 -29.532 1.00 84.25 82 ALA A O 1
ATOM 643 N N . SER A 1 83 ? 13.149 8.879 -27.334 1.00 86.50 83 SER A N 1
ATOM 644 C CA . SER A 1 83 ? 13.310 10.332 -27.497 1.00 86.50 83 SER A CA 1
ATOM 645 C C . SER A 1 83 ? 14.703 10.695 -28.026 1.00 86.50 83 SER A C 1
ATOM 647 O O . SER A 1 83 ? 14.833 11.644 -28.793 1.00 86.50 83 SER A O 1
ATOM 649 N N . ASP A 1 84 ? 15.714 9.900 -27.672 1.00 88.56 84 ASP A N 1
ATOM 650 C CA . ASP A 1 84 ? 17.105 10.038 -28.117 1.00 88.56 84 ASP A CA 1
ATOM 651 C C . ASP A 1 84 ? 17.368 9.391 -29.494 1.00 88.56 84 ASP A C 1
ATOM 653 O O . ASP A 1 84 ? 18.488 9.437 -30.003 1.00 88.56 84 ASP A O 1
ATOM 657 N N . GLY A 1 85 ? 16.354 8.776 -30.118 1.00 85.38 85 GLY A N 1
ATOM 658 C CA . GLY A 1 85 ? 16.478 8.099 -31.414 1.00 85.38 85 GLY A CA 1
ATOM 659 C C . GLY A 1 85 ? 17.252 6.776 -31.366 1.00 85.38 85 GLY A C 1
ATOM 660 O O . GLY A 1 85 ? 17.686 6.277 -32.405 1.00 85.38 85 GLY A O 1
ATOM 661 N N . LEU A 1 86 ? 17.437 6.203 -30.174 1.00 82.00 86 LEU A N 1
ATOM 662 C CA . LEU A 1 86 ? 18.125 4.932 -29.974 1.00 82.00 86 LEU A CA 1
ATOM 663 C C . LEU A 1 86 ? 17.157 3.749 -30.153 1.00 82.00 86 LEU A C 1
ATOM 665 O O . LEU A 1 86 ? 15.984 3.839 -29.774 1.00 82.00 86 LEU A O 1
ATOM 669 N N . PRO A 1 87 ? 17.623 2.614 -30.711 1.00 72.69 87 PRO A N 1
ATOM 670 C CA . PRO A 1 87 ? 16.798 1.421 -30.835 1.00 72.69 87 PRO A CA 1
ATOM 671 C C . PRO A 1 87 ? 16.399 0.912 -29.447 1.00 72.69 87 PRO A C 1
ATOM 673 O O . PRO A 1 87 ? 17.212 0.873 -28.521 1.00 72.69 87 PRO A O 1
ATOM 676 N N . SER A 1 88 ? 15.132 0.520 -29.302 1.00 61.53 88 SER A N 1
ATOM 677 C CA . SER A 1 88 ? 14.671 -0.117 -28.068 1.00 61.53 88 SER A CA 1
ATOM 678 C C . SER A 1 88 ? 15.360 -1.479 -27.896 1.00 61.53 88 SER A C 1
ATOM 680 O O . SER A 1 88 ? 15.546 -2.180 -28.895 1.00 61.53 88 SER A O 1
ATOM 682 N N . PRO A 1 89 ? 15.744 -1.862 -26.664 1.00 62.88 89 PRO A N 1
ATOM 683 C CA . PRO A 1 89 ? 16.211 -3.216 -26.373 1.00 62.88 89 PRO A CA 1
ATOM 684 C C . PRO A 1 89 ? 15.167 -4.267 -26.806 1.00 62.88 89 PRO A C 1
ATOM 686 O O . PRO A 1 89 ? 13.975 -3.944 -26.773 1.00 62.88 89 PRO A O 1
ATOM 689 N N . PRO A 1 90 ? 15.600 -5.467 -27.245 1.00 58.03 90 PRO A N 1
ATOM 690 C CA . PRO A 1 90 ? 14.720 -6.525 -27.754 1.00 58.03 90 PRO A CA 1
ATOM 691 C C . PRO A 1 90 ? 13.741 -7.074 -26.711 1.00 58.03 90 PRO A C 1
ATOM 693 O O . PRO A 1 90 ? 14.075 -7.051 -25.506 1.00 58.03 90 PRO A O 1
#

pLDDT: mean 85.93, std 10.81, range [57.88, 97.31]

Foldseek 3Di:
DEDQDPVLLCVLVVNDDDPPPVCVVVSVVVVVVCVVDPDDDYYYDHVVVVVVVVVVVVVVCVLPDPVCCLARNDPVVQVVCVVVVHDHRD

Secondary structure (DSSP, 8-state):
-EES-HHHHHHHTT------GGGHHHHHHHHHHHTTSS----EE--TTTTHHHHHHHHHHHHHT-GGGTTTS--HHHHHHHHHTTPPPP-

InterPro domains:
  IPR002156 Ribonuclease H domain [PF13456] (1-58)
  IPR012337 Ribonuclease H-like superfamily [SSF53098] (2-57)
  IPR036397 Ribonuclease H superfamily [G3DSA:3.30.420.10] (1-66)
  IPR052929 RNase H-like EbsB-related [PTHR47074] (2-78)